Protein AF-A0A2M8Q662-F1 (afdb_monomer)

Radius of gyration: 19.33 Å; Cα contacts (8 Å, |Δi|>4): 81; chains: 1; bounding box: 43×37×46 Å

Mean predicted aligned error: 3.96 Å

Organism: NCBI:txid2364212

Foldseek 3Di:
DDDDDDPPVVVVVVVVVLVVLLVQLCPVFPDPPPDDSVNSNVRSCVVVVVVLLVVVVVVLVVQVPDPQKDKDDDNDPVCCVVDDSDIDIDHPPDDPVRVVVD

Solvent-accessible surface area (backbone atoms only — not comparable to full-atom values): 6152 Å² total; per-residue (Å²): 139,82,83,78,89,75,65,61,67,60,52,52,49,51,51,51,54,53,52,52,49,20,46,43,0,36,72,74,27,85,25,56,86,85,50,53,67,68,55,12,38,56,26,18,51,57,49,50,52,56,51,45,50,56,54,48,51,54,50,52,57,54,47,71,72,41,86,60,50,45,75,58,78,89,80,55,79,90,52,50,88,81,56,70,96,71,84,53,72,49,46,73,99,53,53,73,67,69,60,72,77,111

Nearest PDB structures (foldseek):
  6dk4-assembly1_A  TM=3.112E-01  e=7.066E+00  Campylobacter jejuni
  8t1l-assembly1_G  TM=2.735E-01  e=8.045E+00  Mus musculus

Sequence (102 aa):
WETGTKNHEGMAGAAAAIDYIASLGATYGRASASASRREKLAAAWEVIGAYEYQLMDRLLTGLKTIPRVRIYGVTDRMDWDKRLATVSIRKEGLTPEALARK

Structure (mmCIF, N/CA/C/O backbone):
data_AF-A0A2M8Q662-F1
#
_entry.id   AF-A0A2M8Q662-F1
#
loop_
_atom_site.group_PDB
_atom_site.id
_atom_site.type_symbol
_atom_site.label_atom_id
_atom_site.label_alt_id
_atom_site.label_comp_id
_atom_site.label_asym_id
_atom_site.label_entity_id
_atom_site.label_seq_id
_atom_site.pdbx_PDB_ins_code
_atom_site.Cartn_x
_atom_site.Cartn_y
_atom_site.Cartn_z
_atom_site.occupancy
_atom_site.B_iso_or_equiv
_atom_site.auth_seq_id
_atom_site.auth_comp_id
_atom_site.auth_asym_id
_atom_site.auth_atom_id
_atom_site.pdbx_PDB_model_num
ATOM 1 N N . TRP A 1 1 ? 12.249 22.039 -12.162 1.00 63.19 1 TRP A N 1
ATOM 2 C CA . TRP A 1 1 ? 13.425 22.767 -11.652 1.00 63.19 1 TRP A CA 1
ATOM 3 C C . TRP A 1 1 ? 13.614 22.332 -10.215 1.00 63.19 1 TRP A C 1
ATOM 5 O O . TRP A 1 1 ? 12.628 22.225 -9.503 1.00 63.19 1 TRP A O 1
ATOM 15 N N . GLU A 1 2 ? 14.836 22.024 -9.800 1.00 81.19 2 GLU A N 1
ATOM 16 C CA . GLU A 1 2 ? 15.122 21.681 -8.408 1.00 81.19 2 GLU A CA 1
ATOM 17 C C . GLU A 1 2 ? 16.379 22.447 -7.991 1.00 81.19 2 GLU A C 1
ATOM 19 O O . GLU A 1 2 ? 17.443 22.261 -8.583 1.00 81.19 2 GLU A O 1
ATOM 24 N N . THR A 1 3 ? 16.283 23.297 -6.977 1.00 86.31 3 THR A N 1
ATOM 25 C CA . THR A 1 3 ? 17.390 24.130 -6.479 1.00 86.31 3 THR A CA 1
ATOM 26 C C . THR A 1 3 ? 18.108 23.459 -5.305 1.00 86.31 3 THR A C 1
ATOM 28 O O . THR A 1 3 ? 17.471 22.764 -4.518 1.00 86.31 3 THR A O 1
ATOM 31 N N . GLY A 1 4 ? 19.424 23.659 -5.177 1.00 91.62 4 GLY A N 1
ATOM 32 C CA . GLY A 1 4 ? 20.236 23.107 -4.080 1.00 91.62 4 GLY A CA 1
ATOM 33 C C . GLY A 1 4 ? 20.655 21.637 -4.245 1.00 91.62 4 GLY A C 1
ATOM 34 O O . GLY A 1 4 ? 20.280 20.969 -5.219 1.00 91.62 4 GLY A O 1
ATOM 35 N N . THR A 1 5 ? 21.456 21.150 -3.289 1.00 93.00 5 THR A N 1
ATOM 36 C CA . THR A 1 5 ? 21.958 19.766 -3.237 1.00 93.00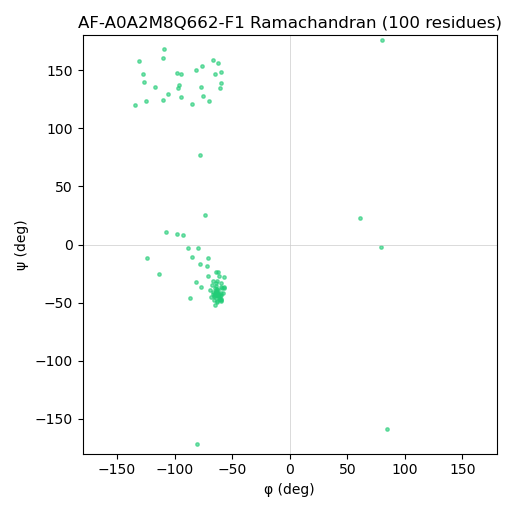 5 THR A CA 1
ATOM 37 C C . THR A 1 5 ? 20.808 18.771 -3.143 1.00 93.00 5 THR A C 1
ATOM 39 O O . THR A 1 5 ? 19.876 18.949 -2.362 1.00 93.00 5 THR A O 1
ATOM 42 N N . LYS A 1 6 ? 20.876 17.710 -3.947 1.00 93.25 6 LYS A N 1
ATOM 43 C CA . LYS A 1 6 ? 19.831 16.687 -4.006 1.00 93.25 6 LYS A CA 1
ATOM 44 C C . LYS A 1 6 ? 19.962 15.667 -2.888 1.00 93.25 6 LYS A C 1
ATOM 46 O O . LYS A 1 6 ? 21.066 15.321 -2.470 1.00 93.25 6 LYS A O 1
ATOM 51 N N . ASN A 1 7 ? 18.819 15.122 -2.479 1.00 95.00 7 ASN A N 1
ATOM 52 C CA . ASN A 1 7 ? 18.760 13.948 -1.619 1.00 95.00 7 ASN A CA 1
ATOM 53 C C . ASN A 1 7 ? 19.022 12.681 -2.454 1.00 95.00 7 ASN A C 1
ATOM 55 O O . ASN A 1 7 ? 18.093 11.975 -2.840 1.00 95.00 7 ASN A O 1
ATOM 59 N N . HIS A 1 8 ? 20.291 12.433 -2.787 1.00 94.81 8 HIS A N 1
ATOM 60 C CA . HIS A 1 8 ? 20.701 11.308 -3.635 1.00 94.81 8 HIS A CA 1
ATOM 61 C C . HIS A 1 8 ? 20.272 9.957 -3.059 1.00 94.81 8 HIS A C 1
ATOM 63 O O . HIS A 1 8 ? 19.758 9.113 -3.791 1.00 94.81 8 HIS A O 1
ATOM 69 N N . GLU A 1 9 ? 20.408 9.787 -1.746 1.00 96.62 9 GLU A N 1
ATOM 70 C CA . GLU A 1 9 ? 20.010 8.566 -1.046 1.00 96.62 9 GLU A CA 1
ATOM 71 C C . GLU A 1 9 ? 18.493 8.356 -1.106 1.00 96.62 9 GLU A C 1
ATOM 73 O O . GLU A 1 9 ? 18.030 7.267 -1.442 1.00 96.62 9 GLU A O 1
ATOM 78 N N . GLY A 1 10 ? 17.704 9.412 -0.883 1.00 97.44 10 GLY A N 1
ATOM 79 C CA . GLY A 1 10 ? 16.246 9.358 -1.002 1.00 97.44 10 GLY A CA 1
ATOM 80 C C . GLY A 1 10 ? 15.770 9.039 -2.421 1.00 97.44 10 GLY A C 1
ATOM 81 O O . GLY A 1 10 ? 14.830 8.267 -2.595 1.00 97.44 10 GLY A O 1
ATOM 82 N N . MET A 1 11 ? 16.439 9.576 -3.446 1.00 96.94 11 MET A N 1
ATOM 83 C CA . MET A 1 11 ? 16.130 9.257 -4.845 1.00 96.94 11 MET A CA 1
ATOM 84 C C . MET A 1 11 ? 16.456 7.799 -5.184 1.00 96.94 11 MET A C 1
ATOM 86 O O . MET A 1 11 ? 15.646 7.129 -5.825 1.00 96.94 11 MET A O 1
ATOM 90 N N . ALA A 1 12 ? 17.603 7.291 -4.724 1.00 97.94 12 ALA A N 1
ATOM 9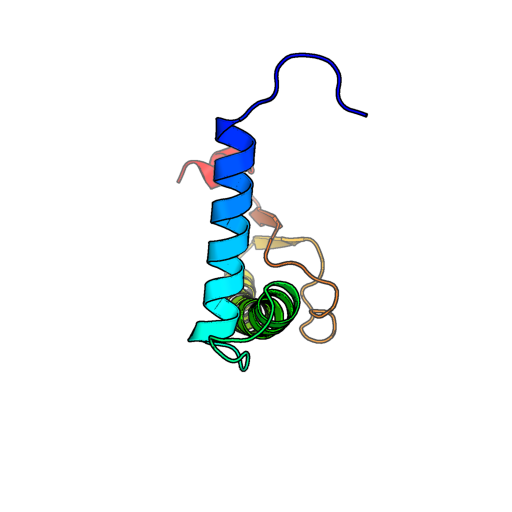1 C CA . ALA A 1 12 ? 17.970 5.888 -4.897 1.00 97.94 12 ALA A CA 1
ATOM 92 C C . ALA A 1 12 ? 16.973 4.955 -4.186 1.00 97.94 12 ALA A C 1
ATOM 94 O O . ALA A 1 12 ? 16.515 3.976 -4.775 1.00 97.94 12 ALA A O 1
ATOM 95 N N . GLY A 1 13 ? 16.567 5.296 -2.958 1.00 98.44 13 GLY A N 1
ATOM 96 C CA . GLY A 1 13 ? 15.555 4.554 -2.204 1.00 98.44 13 GLY A CA 1
ATOM 97 C C . GLY A 1 13 ? 14.181 4.559 -2.876 1.00 98.44 13 GLY A C 1
ATOM 98 O O . GLY A 1 13 ? 13.544 3.513 -2.983 1.00 98.44 13 GLY A O 1
ATOM 99 N N . ALA A 1 14 ? 13.737 5.706 -3.396 1.00 98.44 14 ALA A N 1
ATOM 100 C CA . ALA A 1 14 ? 12.481 5.802 -4.138 1.00 98.44 14 ALA A CA 1
ATOM 101 C C . ALA A 1 14 ? 12.507 4.955 -5.422 1.00 98.44 14 ALA A C 1
ATOM 103 O O . ALA A 1 14 ? 11.534 4.260 -5.716 1.00 98.44 14 ALA A O 1
ATOM 104 N N . ALA A 1 15 ? 13.622 4.962 -6.161 1.00 98.31 15 ALA A N 1
ATOM 105 C 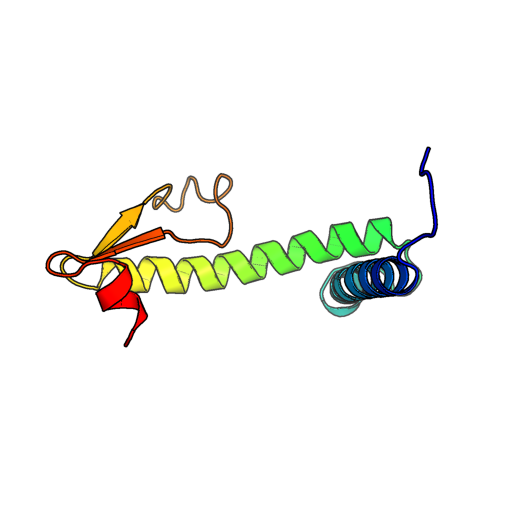CA . ALA A 1 15 ? 13.793 4.112 -7.337 1.00 98.31 15 ALA A CA 1
ATOM 106 C C . ALA A 1 15 ? 13.716 2.619 -6.971 1.00 98.31 15 ALA A C 1
ATOM 108 O O . ALA A 1 15 ? 12.942 1.885 -7.584 1.00 98.31 15 ALA A O 1
ATOM 109 N N . ALA A 1 16 ? 14.425 2.196 -5.920 1.00 98.50 16 ALA A N 1
ATOM 110 C CA . ALA A 1 16 ? 14.395 0.816 -5.441 1.00 98.50 16 ALA A CA 1
ATOM 111 C C . ALA A 1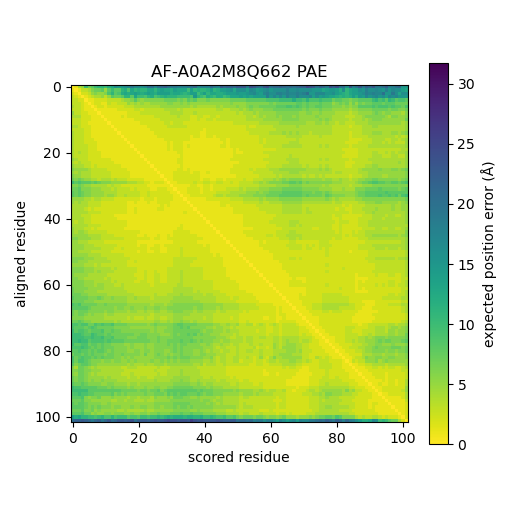 16 ? 12.996 0.381 -4.966 1.00 98.50 16 ALA A C 1
ATOM 113 O O . ALA A 1 16 ? 12.570 -0.73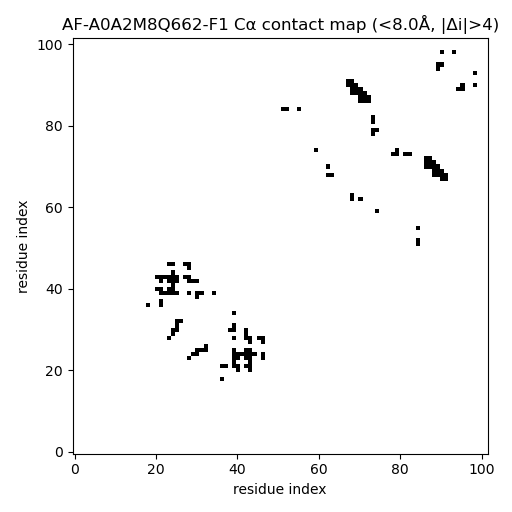7 -5.248 1.00 98.50 16 ALA A O 1
ATOM 114 N N . ALA A 1 17 ? 12.247 1.263 -4.296 1.00 98.62 17 ALA A N 1
ATOM 115 C CA . ALA A 1 17 ? 10.871 0.987 -3.882 1.00 98.62 17 ALA A CA 1
ATOM 116 C C . ALA A 1 17 ? 9.930 0.797 -5.086 1.00 98.62 17 ALA A C 1
ATOM 118 O O . ALA A 1 17 ? 9.098 -0.111 -5.089 1.00 98.62 17 ALA A O 1
ATOM 119 N N . ILE A 1 18 ? 10.082 1.614 -6.134 1.00 98.50 18 ILE A N 1
ATOM 120 C CA . ILE A 1 18 ? 9.325 1.457 -7.385 1.00 98.50 18 ILE A CA 1
ATOM 121 C C . ILE A 1 18 ? 9.679 0.129 -8.065 1.00 98.50 18 ILE A C 1
ATOM 123 O O . ILE A 1 18 ? 8.782 -0.581 -8.523 1.00 98.50 18 ILE A O 1
ATOM 127 N N . ASP A 1 19 ? 10.963 -0.226 -8.116 1.00 98.31 19 ASP A N 1
ATOM 128 C CA . ASP A 1 19 ? 11.415 -1.474 -8.734 1.00 98.31 19 ASP A CA 1
ATOM 129 C C . ASP A 1 19 ? 10.946 -2.706 -7.945 1.00 98.31 19 ASP A C 1
ATOM 131 O O . ASP A 1 19 ? 10.559 -3.709 -8.548 1.00 98.31 19 ASP A O 1
ATOM 135 N N . TYR A 1 20 ? 10.868 -2.611 -6.614 1.00 98.50 20 TYR A N 1
ATOM 136 C CA . TYR A 1 20 ? 10.238 -3.633 -5.780 1.00 98.50 20 TYR A CA 1
ATOM 137 C C . TYR A 1 20 ? 8.764 -3.837 -6.157 1.00 98.50 20 TYR A C 1
ATOM 139 O O . TYR A 1 20 ? 8.360 -4.970 -6.414 1.00 98.50 20 TYR A O 1
ATOM 147 N N . ILE A 1 21 ? 7.968 -2.768 -6.280 1.00 98.50 21 ILE A N 1
ATOM 148 C CA . ILE A 1 21 ? 6.556 -2.891 -6.685 1.00 98.50 21 ILE A CA 1
ATOM 149 C C . ILE A 1 21 ? 6.455 -3.480 -8.100 1.00 98.50 21 ILE A C 1
ATOM 151 O O . ILE A 1 21 ? 5.670 -4.396 -8.330 1.00 98.50 21 ILE A O 1
ATOM 155 N N . ALA A 1 22 ? 7.284 -3.029 -9.048 1.00 98.56 22 ALA A N 1
ATOM 156 C CA . ALA A 1 22 ? 7.327 -3.599 -10.396 1.00 98.56 22 ALA A CA 1
ATOM 157 C C . ALA A 1 22 ? 7.671 -5.101 -10.386 1.00 98.56 22 ALA A C 1
ATOM 159 O O . ALA A 1 22 ? 7.104 -5.869 -11.166 1.00 98.56 22 ALA A O 1
ATOM 160 N N . SER A 1 23 ? 8.560 -5.543 -9.491 1.00 98.31 23 SER A N 1
ATOM 161 C CA . SER A 1 23 ? 8.910 -6.961 -9.358 1.00 98.31 23 SER A CA 1
ATOM 162 C C . SER A 1 23 ? 7.697 -7.831 -9.012 1.00 98.31 23 SER A C 1
ATOM 164 O O . SER A 1 23 ? 7.594 -8.950 -9.514 1.00 98.31 23 SER A O 1
ATOM 166 N N . LEU A 1 24 ? 6.728 -7.304 -8.254 1.00 98.50 24 LEU A N 1
ATOM 167 C CA . LEU A 1 24 ? 5.487 -8.013 -7.934 1.00 98.50 24 LEU A CA 1
ATOM 168 C C . LEU A 1 24 ? 4.654 -8.283 -9.192 1.00 98.50 24 LEU A C 1
ATOM 170 O O . LEU A 1 24 ? 4.113 -9.374 -9.345 1.00 98.50 24 LEU A O 1
ATOM 174 N N . GLY A 1 25 ? 4.604 -7.339 -10.132 1.00 98.38 25 GLY A N 1
ATOM 175 C CA . GLY A 1 25 ? 3.877 -7.520 -11.389 1.00 98.38 25 GLY A CA 1
ATOM 176 C C . GLY A 1 25 ? 4.526 -8.509 -12.356 1.00 98.38 25 GLY A C 1
ATOM 177 O O . GLY A 1 25 ? 3.817 -9.134 -13.140 1.00 98.38 25 GLY A O 1
ATOM 178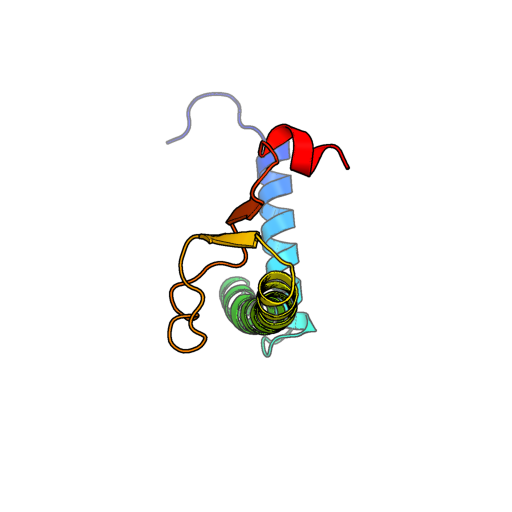 N N . ALA A 1 26 ? 5.849 -8.679 -12.284 1.00 97.94 26 ALA A N 1
ATOM 179 C CA . ALA A 1 26 ? 6.565 -9.711 -13.037 1.00 97.94 26 ALA A CA 1
ATOM 180 C C . ALA A 1 26 ? 6.499 -11.096 -12.366 1.00 97.94 26 ALA A C 1
ATOM 182 O O . ALA A 1 26 ? 6.527 -12.111 -13.051 1.00 97.94 26 ALA A O 1
ATOM 183 N N . THR A 1 27 ? 6.445 -11.133 -11.031 1.00 98.06 27 THR A N 1
ATOM 184 C CA . THR A 1 27 ? 6.498 -12.379 -10.246 1.00 98.06 27 THR A CA 1
ATOM 185 C C . THR A 1 27 ? 5.117 -13.000 -10.065 1.00 98.06 27 THR A C 1
ATOM 187 O O . THR A 1 27 ? 4.952 -14.205 -10.222 1.00 98.06 27 THR A O 1
ATOM 190 N N . TYR A 1 28 ? 4.130 -12.176 -9.712 1.00 97.94 28 TYR A N 1
ATOM 191 C CA . TYR A 1 28 ? 2.769 -12.604 -9.378 1.00 97.94 28 TYR A CA 1
ATOM 192 C C . TYR A 1 28 ? 1.739 -12.121 -10.399 1.00 97.94 28 TYR A C 1
ATOM 194 O O . TYR A 1 28 ? 0.678 -12.726 -10.538 1.00 97.94 28 TYR A O 1
ATOM 202 N N . GLY A 1 29 ? 2.035 -11.022 -11.095 1.00 96.88 29 GLY A N 1
ATOM 203 C CA . GLY A 1 29 ? 1.227 -10.532 -12.205 1.00 96.88 29 GLY A CA 1
ATOM 204 C C . GLY A 1 29 ? 1.513 -11.270 -13.515 1.00 96.88 29 GLY A C 1
ATOM 205 O O . GLY A 1 29 ? 2.222 -12.271 -13.568 1.00 96.88 29 GLY A O 1
ATOM 206 N N . ARG A 1 30 ? 0.943 -10.754 -14.607 1.00 96.50 30 ARG A N 1
ATOM 207 C CA . ARG A 1 30 ? 1.082 -11.326 -15.961 1.00 96.50 30 ARG A CA 1
ATOM 208 C C . ARG A 1 30 ? 2.147 -10.633 -16.814 1.00 96.50 30 ARG A C 1
ATOM 210 O O . ARG A 1 30 ? 2.207 -10.865 -18.019 1.00 96.50 30 ARG A O 1
ATOM 217 N N . ALA A 1 31 ? 2.954 -9.748 -16.230 1.00 97.75 31 ALA A N 1
ATOM 218 C CA . ALA A 1 31 ? 3.988 -9.057 -16.988 1.00 97.75 31 ALA A CA 1
ATOM 219 C C . ALA A 1 31 ? 5.189 -9.982 -17.223 1.00 97.75 31 ALA A C 1
ATOM 221 O O . ALA A 1 31 ? 5.680 -10.629 -16.303 1.00 97.75 31 ALA A O 1
ATOM 222 N N . SER A 1 32 ? 5.711 -9.997 -18.450 1.00 97.25 32 SER A N 1
ATOM 223 C CA . SER A 1 32 ? 6.977 -10.676 -18.744 1.00 97.25 32 SER A CA 1
ATOM 224 C C . SER A 1 32 ? 8.127 -10.086 -17.916 1.00 97.25 32 SER A C 1
ATOM 226 O O . SER A 1 32 ? 8.192 -8.875 -17.680 1.00 97.25 32 SER A O 1
ATOM 228 N N . ALA A 1 33 ? 9.114 -10.915 -17.569 1.00 94.00 33 ALA A N 1
ATOM 229 C CA . ALA A 1 33 ? 10.367 -10.456 -16.972 1.00 94.00 33 ALA A CA 1
ATOM 230 C C . ALA A 1 33 ? 11.105 -9.430 -17.858 1.00 94.00 33 ALA A C 1
ATOM 232 O O . ALA A 1 33 ? 11.788 -8.551 -17.334 1.00 94.00 33 ALA A O 1
ATOM 233 N N . SER A 1 34 ? 10.922 -9.485 -19.181 1.00 96.62 34 SER A N 1
ATOM 234 C CA . SER A 1 34 ? 11.484 -8.524 -20.143 1.00 96.62 34 SER A CA 1
ATOM 235 C C . SER A 1 34 ? 10.598 -7.299 -20.411 1.00 96.62 34 SER A C 1
ATOM 237 O O . SER A 1 34 ? 11.015 -6.412 -21.152 1.00 96.62 34 SER A O 1
ATOM 239 N N . ALA A 1 35 ? 9.398 -7.221 -19.824 1.00 97.88 35 ALA A N 1
ATOM 240 C CA . ALA A 1 35 ? 8.485 -6.097 -20.030 1.00 97.88 35 ALA A CA 1
ATOM 241 C C . ALA A 1 35 ? 9.037 -4.784 -19.451 1.00 97.88 35 ALA A C 1
ATOM 243 O O . ALA A 1 35 ? 9.881 -4.774 -18.541 1.00 97.88 35 ALA A O 1
ATOM 244 N N . SER A 1 36 ? 8.513 -3.663 -19.948 1.00 98.31 36 SER A N 1
ATOM 245 C CA . SER A 1 36 ? 8.857 -2.340 -19.439 1.00 98.31 36 SER A CA 1
ATOM 246 C C . SER A 1 36 ? 8.442 -2.184 -17.973 1.00 98.31 36 SER A C 1
ATOM 248 O O . SER A 1 36 ? 7.511 -2.827 -17.479 1.00 98.31 36 SER A O 1
ATOM 250 N N . ARG A 1 37 ? 9.099 -1.264 -17.254 1.00 98.06 37 ARG A N 1
ATOM 251 C CA . ARG A 1 37 ? 8.752 -0.972 -15.853 1.00 98.06 37 ARG A CA 1
ATOM 252 C C . ARG A 1 37 ? 7.287 -0.554 -15.693 1.00 98.06 37 ARG A C 1
ATOM 254 O O . ARG A 1 37 ? 6.652 -0.931 -14.718 1.00 98.06 37 ARG A O 1
ATOM 261 N N . ARG A 1 38 ? 6.737 0.197 -16.654 1.00 98.25 38 ARG A N 1
ATOM 262 C CA . ARG A 1 38 ? 5.336 0.644 -16.627 1.00 98.25 38 ARG A CA 1
ATOM 263 C C . ARG A 1 38 ? 4.364 -0.532 -16.724 1.00 98.25 38 ARG A C 1
ATOM 265 O O . ARG A 1 38 ? 3.414 -0.578 -15.952 1.00 98.25 38 ARG A O 1
ATOM 272 N N . GLU A 1 39 ? 4.606 -1.469 -17.636 1.00 98.44 39 GLU A N 1
ATOM 273 C CA . GLU A 1 39 ? 3.763 -2.664 -17.794 1.00 98.44 39 GLU A CA 1
ATOM 274 C C . GLU A 1 39 ? 3.815 -3.546 -16.546 1.00 98.44 39 GLU A C 1
ATOM 276 O O . GLU A 1 39 ? 2.780 -3.999 -16.062 1.00 98.44 39 GLU A O 1
ATOM 281 N N . LYS A 1 40 ? 5.008 -3.715 -15.966 1.00 98.69 40 LYS A N 1
ATOM 282 C CA . LYS A 1 40 ? 5.184 -4.422 -14.694 1.00 98.69 40 LY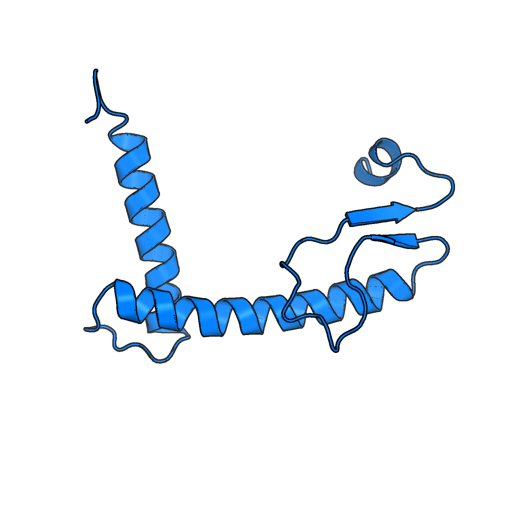S A CA 1
ATOM 283 C C . LYS A 1 40 ? 4.424 -3.752 -13.549 1.00 98.69 40 LYS A C 1
ATOM 285 O O . LYS A 1 40 ? 3.742 -4.440 -12.804 1.00 98.69 40 LYS A O 1
ATOM 290 N N . LEU A 1 41 ? 4.474 -2.424 -13.426 1.00 98.69 41 LEU A N 1
ATOM 291 C CA . LEU A 1 41 ? 3.709 -1.697 -12.403 1.00 98.69 41 LEU A CA 1
ATOM 292 C C . LEU A 1 41 ? 2.192 -1.840 -12.589 1.00 98.69 41 LEU A C 1
ATOM 294 O O . LEU A 1 41 ? 1.479 -2.034 -11.610 1.00 98.69 41 LEU A O 1
ATOM 298 N N . ALA A 1 42 ? 1.695 -1.784 -13.828 1.00 98.38 42 ALA A N 1
ATOM 299 C CA . ALA A 1 42 ? 0.274 -1.998 -14.103 1.00 98.38 42 ALA A CA 1
ATOM 300 C C . ALA A 1 42 ? -0.170 -3.411 -13.682 1.00 98.38 42 ALA A C 1
ATOM 302 O O . ALA A 1 42 ? -1.156 -3.556 -12.964 1.00 98.38 42 ALA A O 1
ATOM 303 N N . ALA A 1 43 ? 0.610 -4.437 -14.041 1.00 98.38 43 ALA A N 1
ATOM 304 C CA . ALA A 1 43 ? 0.355 -5.812 -13.615 1.00 98.38 43 ALA A CA 1
ATOM 305 C C . ALA A 1 43 ? 0.470 -5.996 -12.089 1.00 98.38 43 ALA A C 1
ATOM 307 O O . ALA A 1 43 ? -0.254 -6.806 -11.514 1.00 98.38 43 ALA A O 1
ATOM 308 N N . ALA A 1 44 ? 1.356 -5.245 -11.424 1.00 98.50 44 ALA A N 1
ATOM 309 C CA . ALA A 1 44 ? 1.498 -5.267 -9.970 1.00 98.50 44 ALA A CA 1
ATOM 310 C C . ALA A 1 44 ? 0.237 -4.747 -9.264 1.00 98.50 44 ALA A C 1
ATOM 312 O O . ALA A 1 44 ? -0.209 -5.350 -8.290 1.00 98.50 44 ALA A O 1
ATOM 313 N N . TRP A 1 45 ? -0.374 -3.665 -9.760 1.00 97.31 45 TRP A N 1
ATOM 314 C CA . TRP A 1 45 ? -1.595 -3.127 -9.152 1.00 97.31 45 TRP A CA 1
ATOM 315 C C . TRP A 1 45 ? -2.808 -4.045 -9.267 1.00 97.31 45 TRP A C 1
ATOM 317 O O . TRP A 1 45 ? -3.601 -4.081 -8.328 1.00 97.31 45 TRP A O 1
ATOM 327 N N . GLU A 1 46 ? -2.922 -4.847 -10.330 1.00 95.94 46 GLU A N 1
ATOM 328 C CA . GLU A 1 46 ? -3.975 -5.869 -10.413 1.00 95.94 46 GLU A CA 1
ATOM 329 C C . GLU A 1 46 ? -3.866 -6.881 -9.260 1.00 95.94 46 GLU A C 1
ATOM 331 O O . GLU A 1 46 ? -4.853 -7.167 -8.579 1.00 95.94 46 GLU A O 1
ATOM 336 N N . VAL A 1 47 ? -2.660 -7.400 -9.003 1.00 97.44 47 VAL A N 1
ATOM 337 C CA . VAL A 1 47 ? -2.455 -8.444 -7.985 1.00 97.44 47 VAL A CA 1
ATOM 338 C C . VAL A 1 47 ? -2.468 -7.899 -6.561 1.00 97.44 47 VAL A C 1
ATOM 340 O O . VAL A 1 47 ? -3.010 -8.548 -5.667 1.00 97.44 47 VAL A O 1
ATOM 343 N N . ILE A 1 48 ? -1.935 -6.695 -6.345 1.00 97.25 48 ILE A N 1
ATOM 344 C CA . ILE A 1 48 ? -1.966 -6.030 -5.038 1.00 97.25 48 ILE A CA 1
ATOM 345 C C . ILE A 1 48 ? -3.406 -5.692 -4.665 1.00 97.25 48 ILE A C 1
ATOM 347 O O . ILE A 1 48 ? -3.838 -6.050 -3.574 1.00 97.25 48 ILE A O 1
ATOM 351 N N . GLY A 1 49 ? -4.176 -5.101 -5.585 1.00 94.50 49 GLY A N 1
ATOM 352 C CA . GLY A 1 49 ? -5.581 -4.781 -5.342 1.00 94.50 49 GLY A CA 1
ATOM 353 C C . GLY A 1 49 ? -6.413 -6.022 -5.015 1.00 94.50 49 GLY A C 1
ATOM 354 O O . GLY A 1 49 ? -7.181 -6.012 -4.055 1.00 94.50 49 GLY A O 1
ATOM 355 N N . ALA A 1 50 ? -6.218 -7.123 -5.750 1.00 94.25 50 ALA A N 1
ATOM 356 C CA . ALA A 1 50 ? -6.900 -8.387 -5.471 1.00 94.25 50 ALA A CA 1
ATOM 357 C C . ALA A 1 50 ? -6.560 -8.946 -4.077 1.00 94.25 50 ALA A C 1
ATOM 359 O O . ALA A 1 50 ? -7.454 -9.392 -3.352 1.00 94.25 50 ALA A O 1
ATOM 360 N N . TYR A 1 51 ? -5.285 -8.895 -3.682 1.00 96.44 51 TYR A N 1
ATOM 361 C CA . TYR A 1 51 ? -4.839 -9.354 -2.368 1.00 96.44 51 TYR A CA 1
ATOM 362 C C . TYR A 1 51 ? -5.363 -8.461 -1.233 1.00 96.44 51 TYR A C 1
ATOM 364 O O . TYR A 1 51 ? -5.904 -8.958 -0.242 1.00 96.44 51 TYR A O 1
ATOM 372 N N . GLU A 1 52 ? -5.293 -7.139 -1.392 1.00 95.12 52 GLU A N 1
ATOM 373 C CA . GLU A 1 52 ? -5.851 -6.182 -0.433 1.00 95.12 52 GLU A CA 1
ATOM 374 C C . GLU A 1 52 ? -7.359 -6.370 -0.251 1.00 95.12 52 GLU A C 1
ATOM 376 O O . GLU A 1 52 ? -7.854 -6.284 0.873 1.00 95.12 52 GLU A O 1
ATOM 381 N N . TYR A 1 53 ? -8.091 -6.709 -1.317 1.00 93.06 53 TYR A N 1
ATOM 382 C CA . TYR A 1 53 ? -9.518 -7.020 -1.240 1.00 93.06 53 TYR A CA 1
ATOM 383 C C . TYR A 1 53 ? -9.808 -8.209 -0.316 1.00 93.06 53 TYR A C 1
ATOM 385 O O . TYR A 1 53 ? -10.747 -8.159 0.481 1.00 93.06 53 TYR A O 1
ATOM 393 N N . GLN A 1 54 ? -8.990 -9.265 -0.383 1.00 95.00 54 GLN A N 1
ATOM 394 C CA . GLN A 1 54 ? -9.127 -10.438 0.486 1.00 95.00 54 GLN A CA 1
ATOM 395 C C . GLN A 1 54 ? -8.870 -10.077 1.955 1.00 95.00 54 GLN A C 1
ATOM 397 O O . GLN A 1 54 ? -9.633 -10.472 2.843 1.00 95.00 54 GLN A O 1
ATOM 402 N N . LEU A 1 55 ? -7.828 -9.283 2.218 1.00 95.94 55 LEU A N 1
ATOM 403 C CA . LEU A 1 55 ? -7.528 -8.790 3.565 1.00 95.94 55 LEU A CA 1
ATOM 404 C C . LEU A 1 55 ? -8.644 -7.884 4.095 1.00 95.94 55 LEU A C 1
ATOM 406 O O . LEU A 1 55 ? -9.035 -7.996 5.258 1.00 95.94 55 LEU A O 1
ATOM 410 N N . MET A 1 56 ? -9.191 -7.020 3.241 1.00 94.62 56 MET A N 1
ATOM 411 C CA . MET A 1 56 ? -10.309 -6.141 3.568 1.00 94.62 56 MET A CA 1
ATOM 412 C C . MET A 1 56 ? -11.593 -6.889 3.879 1.00 94.62 56 MET A C 1
ATOM 414 O O . MET A 1 56 ? -12.302 -6.487 4.805 1.00 94.62 56 MET A O 1
ATOM 418 N N . ASP A 1 57 ? -11.869 -7.980 3.171 1.00 93.69 57 ASP A N 1
ATOM 419 C CA . ASP A 1 57 ? -13.019 -8.827 3.462 1.00 93.69 57 ASP A CA 1
ATOM 420 C C . ASP A 1 57 ? -12.913 -9.458 4.842 1.00 93.69 57 ASP A C 1
ATOM 422 O O . ASP A 1 57 ? -13.822 -9.332 5.668 1.00 93.69 57 ASP A O 1
ATOM 426 N N . ARG A 1 58 ? -11.746 -10.036 5.141 1.00 95.81 58 ARG A N 1
ATOM 427 C CA . ARG A 1 58 ? -11.466 -10.602 6.459 1.00 95.81 58 ARG A CA 1
ATOM 428 C C . ARG A 1 58 ? -11.558 -9.544 7.560 1.00 95.81 58 ARG A C 1
ATOM 430 O O . ARG A 1 58 ? -12.194 -9.795 8.584 1.00 95.81 58 ARG A O 1
ATOM 437 N N . LEU A 1 59 ? -10.947 -8.375 7.359 1.00 96.00 59 LEU A N 1
ATOM 438 C CA . LEU A 1 59 ? -10.923 -7.307 8.356 1.00 96.00 59 LEU A CA 1
ATOM 439 C C . LEU A 1 59 ? -12.324 -6.756 8.628 1.00 96.00 59 LEU A C 1
ATOM 441 O O . LEU A 1 59 ? -12.731 -6.688 9.784 1.00 96.00 59 LEU A O 1
ATOM 445 N N . LEU A 1 60 ? -13.075 -6.370 7.592 1.00 95.25 60 LEU A N 1
ATOM 446 C CA . LEU A 1 60 ? -14.408 -5.797 7.783 1.00 95.25 60 LEU A CA 1
ATOM 447 C C . LEU A 1 60 ? -15.394 -6.811 8.351 1.00 95.25 60 LEU A C 1
ATOM 449 O O . LEU A 1 60 ? -16.179 -6.451 9.228 1.00 95.25 60 LEU A O 1
ATOM 453 N N . THR A 1 61 ? -15.348 -8.058 7.880 1.00 95.19 61 THR A N 1
ATOM 454 C CA . THR A 1 61 ? -16.194 -9.126 8.419 1.00 95.19 61 THR A CA 1
ATOM 455 C C . THR A 1 61 ? -15.908 -9.325 9.903 1.00 95.19 61 THR A C 1
ATOM 457 O O . THR A 1 61 ? -16.840 -9.304 10.700 1.00 95.19 61 THR A O 1
ATOM 460 N N . GLY A 1 62 ? -14.633 -9.406 10.299 1.00 96.81 62 GLY A N 1
ATOM 461 C CA . GLY A 1 62 ? -14.251 -9.528 11.707 1.00 96.81 62 GLY A CA 1
ATOM 462 C C . GLY A 1 62 ? -14.632 -8.308 12.551 1.00 96.81 62 GLY A C 1
ATOM 463 O O . GLY A 1 62 ? -15.165 -8.456 13.643 1.00 96.81 62 GLY A O 1
ATOM 464 N N . LEU A 1 63 ? -14.427 -7.086 12.055 1.00 96.19 63 LEU A N 1
ATOM 465 C CA . LEU A 1 63 ? -14.789 -5.871 12.794 1.00 96.19 63 LEU A CA 1
ATOM 466 C C . LEU A 1 63 ? -16.302 -5.763 13.032 1.00 96.19 63 LEU A C 1
ATOM 468 O O . LEU A 1 63 ? -16.708 -5.322 14.106 1.00 96.19 63 LEU A O 1
ATOM 472 N N . LYS A 1 64 ? -17.131 -6.203 12.073 1.00 95.19 64 LYS A N 1
ATOM 473 C CA . LYS A 1 64 ? -18.599 -6.223 12.205 1.00 95.19 64 LYS A CA 1
ATOM 474 C C . LYS A 1 64 ? -19.089 -7.171 13.305 1.00 95.19 64 LYS A C 1
ATOM 476 O O . LYS A 1 64 ? -20.176 -6.950 13.831 1.00 95.19 64 LYS A O 1
ATOM 481 N N . THR A 1 65 ? -18.316 -8.193 13.683 1.00 97.12 65 THR A N 1
ATOM 482 C CA . THR A 1 65 ? -18.700 -9.109 14.771 1.00 97.12 65 THR A CA 1
ATOM 483 C C . THR A 1 65 ? -18.323 -8.593 16.159 1.00 97.12 65 THR A C 1
ATOM 485 O O . THR A 1 65 ? -18.738 -9.184 17.153 1.00 97.12 65 THR A O 1
ATOM 488 N N . ILE A 1 66 ? -17.522 -7.526 16.268 1.00 96.69 66 ILE A N 1
ATOM 489 C CA . ILE A 1 66 ? -17.080 -7.001 17.565 1.00 96.69 66 ILE A CA 1
ATOM 490 C C . ILE A 1 66 ? -18.145 -6.041 18.118 1.00 96.69 66 ILE A C 1
ATOM 492 O O . ILE A 1 66 ? -18.422 -5.009 17.501 1.00 96.69 66 ILE A O 1
ATOM 496 N N . PRO A 1 67 ? -18.709 -6.302 19.314 1.00 96.31 67 PRO A N 1
ATOM 497 C CA . PRO A 1 67 ? -19.715 -5.425 19.897 1.00 96.31 67 PRO A CA 1
ATOM 498 C C . PRO A 1 67 ? -19.189 -4.007 20.113 1.00 96.31 67 PRO A C 1
ATOM 500 O O . PRO A 1 67 ? -18.074 -3.811 20.611 1.00 96.31 67 PRO A O 1
ATOM 503 N N . ARG A 1 68 ? -20.042 -3.022 19.817 1.00 96.94 68 ARG A N 1
ATOM 504 C CA . ARG A 1 68 ? -19.766 -1.588 20.003 1.00 96.94 68 ARG A CA 1
ATOM 505 C C . ARG A 1 68 ? -18.570 -1.069 19.197 1.00 96.94 68 ARG A C 1
ATOM 507 O O . ARG A 1 68 ? -17.970 -0.061 19.572 1.00 96.94 68 ARG A O 1
ATOM 514 N N . VAL A 1 69 ? -18.202 -1.748 18.110 1.00 97.56 69 VAL A N 1
ATOM 515 C CA . VAL A 1 69 ? -17.278 -1.212 17.108 1.00 97.56 69 VAL A CA 1
ATOM 516 C C . VAL A 1 69 ? -18.079 -0.565 15.989 1.00 97.56 69 VAL A C 1
ATOM 518 O O . VAL A 1 69 ? -18.951 -1.175 15.380 1.00 97.56 69 VAL A O 1
ATOM 521 N N . ARG A 1 70 ? -17.745 0.688 15.702 1.00 96.56 70 ARG A N 1
ATOM 522 C CA . ARG A 1 70 ? -18.210 1.433 14.541 1.00 96.56 70 ARG A CA 1
ATOM 523 C C . ARG A 1 70 ? -17.072 1.530 13.538 1.00 96.56 70 ARG A C 1
ATOM 525 O O . ARG A 1 70 ? -15.977 1.957 13.894 1.00 96.56 70 ARG A O 1
ATOM 532 N N . ILE A 1 71 ? -17.355 1.186 12.289 1.00 96.81 71 ILE A N 1
ATOM 533 C CA . ILE A 1 71 ? -16.459 1.414 11.153 1.00 96.81 71 ILE A CA 1
ATOM 534 C C . ILE A 1 71 ? -16.881 2.717 10.464 1.00 96.81 71 ILE A C 1
ATOM 536 O O . ILE A 1 71 ? -18.077 2.967 10.303 1.00 96.81 71 ILE A O 1
ATOM 540 N N . TYR A 1 72 ? -15.917 3.550 10.077 1.00 95.44 72 TYR A N 1
ATOM 541 C CA . TYR A 1 72 ? -16.160 4.754 9.281 1.00 95.44 72 TYR A CA 1
ATOM 542 C C . TYR A 1 72 ? -15.879 4.504 7.798 1.00 95.44 72 TYR A C 1
ATOM 544 O O . TYR A 1 72 ? -14.972 3.749 7.448 1.00 95.44 72 TYR A O 1
ATOM 552 N N . GLY A 1 73 ? -16.629 5.192 6.935 1.00 93.06 73 GLY A N 1
ATOM 553 C CA . GLY A 1 73 ? -16.510 5.071 5.484 1.00 93.06 73 GLY A CA 1
ATOM 554 C C . GLY A 1 73 ? -17.320 3.910 4.906 1.00 93.06 73 GLY A C 1
ATOM 555 O O . GLY A 1 73 ? -18.296 3.449 5.501 1.00 93.06 73 GLY A O 1
ATOM 556 N N . VAL A 1 74 ? -16.925 3.466 3.714 1.00 92.88 74 VAL A N 1
ATOM 557 C CA . VAL A 1 74 ? -17.639 2.447 2.938 1.00 92.88 74 VAL A CA 1
ATOM 558 C C . VAL A 1 74 ? -17.507 1.069 3.592 1.00 92.88 74 VAL A C 1
ATOM 560 O O . VAL A 1 74 ? -16.402 0.567 3.798 1.00 92.88 74 VAL A O 1
ATOM 563 N N . THR A 1 75 ? -18.644 0.439 3.898 1.00 90.38 75 THR A N 1
ATOM 564 C CA . THR A 1 75 ? -18.706 -0.920 4.475 1.00 90.38 75 THR A CA 1
ATOM 565 C C . THR A 1 75 ? -19.547 -1.901 3.662 1.00 90.38 75 THR A C 1
ATOM 567 O O . THR A 1 75 ? -19.475 -3.110 3.926 1.00 90.38 75 THR A O 1
ATOM 570 N N . ASP A 1 76 ? -20.316 -1.403 2.691 1.00 90.31 76 ASP A N 1
ATOM 571 C CA . ASP A 1 76 ? -21.045 -2.216 1.722 1.00 90.31 76 ASP A CA 1
ATOM 572 C C . ASP A 1 76 ? -20.066 -2.763 0.687 1.00 90.31 76 ASP A C 1
ATOM 574 O O . ASP A 1 76 ? -19.293 -2.008 0.103 1.00 90.31 76 ASP A O 1
ATOM 578 N N . ARG A 1 77 ? -20.101 -4.080 0.479 1.00 87.19 77 ARG A N 1
ATOM 579 C CA . ARG A 1 77 ? -19.231 -4.792 -0.459 1.00 87.19 77 ARG A CA 1
ATOM 580 C C . ARG A 1 77 ? -19.422 -4.321 -1.900 1.00 87.19 77 ARG A C 1
ATOM 582 O O . ARG A 1 77 ? -18.472 -4.405 -2.669 1.00 87.19 77 ARG A O 1
ATOM 589 N N . MET A 1 78 ? -20.605 -3.821 -2.258 1.00 90.50 78 MET A N 1
ATOM 590 C CA . MET A 1 78 ? -20.893 -3.335 -3.613 1.00 90.50 78 MET A CA 1
ATOM 591 C C . MET A 1 78 ? -20.191 -2.015 -3.954 1.00 90.50 78 MET A C 1
ATOM 593 O O . MET A 1 78 ? -20.028 -1.716 -5.129 1.00 90.50 78 MET A O 1
ATOM 597 N N . ASP A 1 79 ? -19.733 -1.264 -2.950 1.00 92.31 79 ASP A N 1
ATOM 598 C CA . ASP A 1 79 ? -19.051 0.026 -3.124 1.00 92.31 79 ASP A CA 1
ATOM 599 C C . ASP A 1 79 ? -17.539 -0.054 -2.836 1.00 92.31 79 ASP A C 1
ATOM 601 O O . ASP A 1 79 ? -16.863 0.965 -2.671 1.00 92.31 79 ASP A O 1
ATOM 605 N N . TRP A 1 80 ? -16.972 -1.256 -2.696 1.00 89.75 80 TRP A N 1
ATOM 606 C CA . TRP A 1 80 ? -15.558 -1.408 -2.333 1.00 89.75 80 TRP A CA 1
ATOM 607 C C . TRP A 1 80 ? -14.585 -1.016 -3.449 1.00 89.75 80 TRP A C 1
ATOM 609 O O . TRP A 1 80 ? -13.406 -0.845 -3.177 1.00 89.75 80 TRP A O 1
ATOM 619 N N . ASP A 1 81 ? -15.036 -0.813 -4.680 1.00 90.25 81 ASP A N 1
ATOM 620 C CA . ASP A 1 81 ? -14.244 -0.146 -5.720 1.00 90.25 81 ASP A CA 1
ATOM 621 C C . ASP A 1 81 ? -13.898 1.313 -5.354 1.00 90.25 81 ASP A C 1
ATOM 623 O O . ASP A 1 81 ? -12.887 1.848 -5.802 1.00 90.25 81 ASP A O 1
ATOM 627 N N . LYS A 1 82 ? -14.693 1.945 -4.482 1.00 91.62 82 LYS A N 1
ATOM 628 C CA . LYS A 1 82 ? -14.503 3.325 -4.004 1.00 91.62 82 LYS A CA 1
ATOM 629 C C . LYS A 1 82 ? -13.687 3.409 -2.712 1.00 91.62 82 LYS A C 1
ATOM 631 O O . LYS A 1 82 ? -13.621 4.477 -2.098 1.00 91.62 82 LYS A O 1
ATOM 636 N N . ARG A 1 83 ? -13.105 2.299 -2.244 1.00 90.56 83 ARG A N 1
ATOM 637 C CA . ARG A 1 83 ? -12.354 2.246 -0.981 1.00 90.56 83 ARG A CA 1
ATOM 638 C C . ARG A 1 83 ? -10.858 2.055 -1.200 1.00 90.56 83 ARG A C 1
ATOM 640 O O . ARG A 1 83 ? -10.418 1.539 -2.216 1.00 90.56 83 ARG A O 1
ATOM 647 N N . LEU A 1 84 ? -10.098 2.394 -0.164 1.00 90.38 84 LEU A N 1
ATOM 648 C CA . LEU A 1 84 ? -8.686 2.040 -0.023 1.00 90.38 84 LEU A CA 1
ATOM 649 C C . LEU A 1 84 ? -8.518 0.983 1.080 1.00 90.38 84 LEU A C 1
ATOM 651 O O . LEU A 1 84 ? -9.433 0.762 1.880 1.00 90.38 84 LEU A O 1
ATOM 655 N N . ALA A 1 85 ? -7.333 0.377 1.171 1.00 91.88 85 ALA A N 1
ATOM 656 C CA . ALA A 1 85 ? -6.978 -0.641 2.167 1.00 91.88 85 ALA A CA 1
ATOM 657 C C . ALA A 1 85 ? -6.760 -0.102 3.602 1.00 91.88 85 ALA A C 1
ATOM 659 O O . ALA A 1 85 ? -6.062 -0.711 4.411 1.00 91.88 85 ALA A O 1
ATOM 660 N N . THR A 1 86 ? -7.383 1.026 3.947 1.00 94.06 86 THR A N 1
ATOM 661 C CA . THR A 1 86 ? -7.319 1.639 5.279 1.00 94.06 86 THR A CA 1
ATOM 662 C C . THR A 1 86 ? -8.709 1.664 5.897 1.00 94.06 86 THR A C 1
ATOM 664 O O . THR A 1 86 ? -9.686 2.038 5.248 1.00 94.06 86 THR A O 1
ATOM 667 N N . VAL A 1 87 ? -8.806 1.291 7.174 1.00 95.19 87 VAL A N 1
ATOM 668 C CA . VAL A 1 87 ? -10.070 1.274 7.918 1.00 95.19 87 VAL A CA 1
ATOM 669 C C . VAL A 1 87 ? -9.933 2.100 9.186 1.00 95.19 87 VAL A C 1
ATOM 671 O O . VAL A 1 87 ? -9.081 1.830 10.028 1.00 95.19 87 VAL A O 1
ATOM 674 N N . SER A 1 88 ? -10.803 3.094 9.344 1.00 96.12 88 SER A N 1
ATOM 675 C CA . SER A 1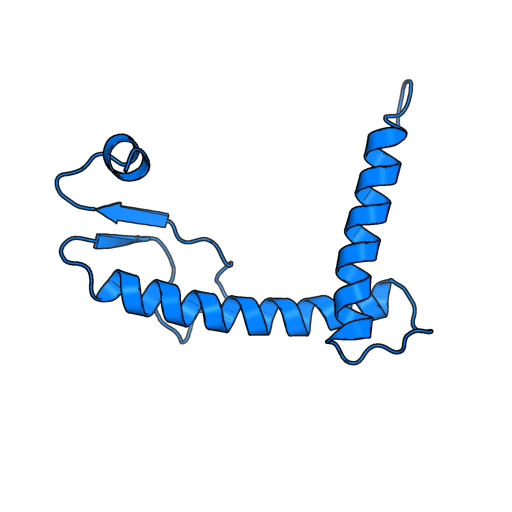 88 ? -10.923 3.859 10.585 1.00 96.12 88 SER A CA 1
ATOM 676 C C . SER A 1 88 ? -12.069 3.307 11.428 1.00 96.12 88 SER A C 1
ATOM 678 O O . SER A 1 88 ? -13.167 3.079 10.916 1.00 96.12 88 SER A O 1
ATOM 680 N N . ILE A 1 89 ? -11.834 3.122 12.729 1.00 97.31 89 ILE A N 1
ATOM 681 C CA . ILE A 1 89 ? -12.830 2.582 13.661 1.00 97.31 89 ILE A CA 1
ATOM 682 C C . ILE A 1 89 ? -12.963 3.427 14.927 1.00 97.31 89 ILE A C 1
ATOM 684 O O . ILE A 1 89 ? -12.038 4.127 15.339 1.00 97.31 89 ILE A O 1
ATOM 688 N N . ARG A 1 90 ? -14.109 3.295 15.595 1.00 96.94 90 ARG A N 1
ATOM 689 C CA . ARG A 1 90 ? -14.306 3.692 16.991 1.00 96.94 90 ARG A CA 1
ATOM 690 C C . ARG A 1 90 ? -14.872 2.516 17.770 1.00 96.94 90 ARG A C 1
ATOM 692 O O . ARG A 1 90 ? -15.764 1.837 17.280 1.00 96.94 90 ARG A O 1
ATOM 699 N N . LYS A 1 91 ? -14.398 2.314 18.999 1.00 97.06 91 LYS A N 1
ATOM 700 C CA . LYS A 1 91 ? -15.018 1.402 19.962 1.00 97.06 91 LYS A CA 1
ATOM 701 C C . LYS A 1 91 ? -15.655 2.211 21.086 1.00 97.06 91 LYS A C 1
ATOM 703 O O . LYS A 1 91 ? -14.978 3.040 21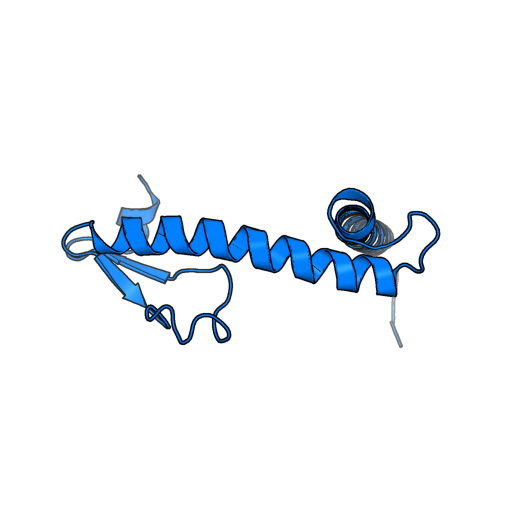.695 1.00 97.06 91 LYS A O 1
ATOM 708 N N . GLU A 1 92 ? -16.942 2.014 21.342 1.00 96.81 92 GLU A N 1
ATOM 709 C CA . GLU A 1 92 ? -17.629 2.743 22.412 1.00 96.81 92 GLU A CA 1
ATOM 710 C C . GLU A 1 92 ? -17.053 2.372 23.783 1.00 96.81 92 GLU A C 1
ATOM 712 O O . GLU A 1 92 ? -16.611 1.244 24.017 1.00 96.81 92 GLU A O 1
ATOM 717 N N . GLY A 1 93 ? -17.041 3.347 24.691 1.00 95.81 93 GLY A N 1
ATOM 718 C CA . GLY A 1 93 ? -16.436 3.207 26.016 1.00 95.81 93 GLY A CA 1
ATOM 719 C C . GLY A 1 93 ? -14.910 3.343 26.044 1.00 95.81 93 GLY A C 1
ATOM 720 O O . GLY A 1 93 ? -14.336 3.313 27.126 1.00 95.81 93 GLY A O 1
ATOM 721 N N . LEU A 1 94 ? -14.246 3.528 24.896 1.00 96.06 94 LEU A N 1
ATOM 722 C CA . LEU A 1 94 ? -12.808 3.802 24.823 1.00 96.06 94 LEU A CA 1
ATOM 723 C C . LEU A 1 94 ? -12.517 5.057 23.990 1.00 96.06 94 LEU A C 1
ATOM 725 O O . LEU A 1 94 ? -13.208 5.374 23.011 1.00 96.06 94 LEU A O 1
ATOM 729 N N . THR A 1 95 ? -11.469 5.785 24.376 1.00 96.12 95 THR A N 1
ATOM 730 C CA . THR A 1 95 ? -10.841 6.782 23.501 1.00 96.12 95 THR A CA 1
ATOM 731 C C . THR A 1 95 ? -9.985 6.060 22.449 1.00 96.12 95 THR A C 1
ATOM 733 O O . THR A 1 95 ? -9.522 4.947 22.711 1.00 96.12 95 THR A O 1
ATOM 736 N N . PRO A 1 96 ? -9.755 6.645 21.257 1.00 96.12 96 PRO A N 1
ATOM 737 C CA . PRO A 1 96 ? -8.891 6.030 20.245 1.00 96.12 96 PRO A CA 1
ATOM 738 C C . PRO A 1 96 ? -7.475 5.749 20.765 1.00 96.12 96 PRO A C 1
ATOM 740 O O . PRO A 1 96 ? -6.916 4.696 20.481 1.00 96.12 96 PRO A O 1
ATOM 743 N N . GLU A 1 97 ? -6.934 6.645 21.594 1.00 96.75 97 GLU A N 1
ATOM 744 C CA . GLU A 1 97 ? -5.636 6.451 22.245 1.00 96.75 97 GLU A CA 1
ATOM 745 C C . GLU A 1 97 ? -5.641 5.238 23.186 1.00 96.75 97 GLU A C 1
ATOM 747 O O . GLU A 1 97 ? -4.769 4.377 23.090 1.00 96.75 97 GLU A O 1
ATOM 752 N N . ALA A 1 98 ? -6.642 5.127 24.067 1.00 96.62 98 ALA A N 1
ATOM 753 C CA . ALA A 1 98 ? -6.746 3.996 24.987 1.00 96.62 98 ALA A CA 1
ATOM 754 C C . ALA A 1 98 ? -6.944 2.662 24.249 1.00 96.62 98 ALA A C 1
ATOM 756 O O . ALA A 1 98 ? -6.495 1.624 24.729 1.00 96.62 98 ALA A O 1
ATOM 757 N N . LEU A 1 99 ? -7.605 2.687 23.086 1.00 95.50 99 LEU A N 1
ATOM 758 C CA . LEU A 1 99 ? -7.773 1.518 22.228 1.00 95.50 99 LEU A CA 1
ATOM 759 C C . LEU A 1 99 ? -6.453 1.081 21.571 1.00 95.50 99 LEU A C 1
ATOM 761 O O . LEU A 1 99 ? -6.218 -0.116 21.481 1.00 95.50 99 LEU A O 1
ATOM 765 N N . ALA A 1 100 ? -5.605 2.019 21.139 1.00 95.44 100 ALA A N 1
ATOM 766 C CA . ALA A 1 100 ? -4.353 1.729 20.428 1.00 95.44 100 ALA A CA 1
ATOM 767 C C . ALA A 1 100 ? -3.194 1.268 21.333 1.00 95.44 100 ALA A C 1
ATOM 769 O O . ALA A 1 100 ? -2.206 0.735 20.841 1.00 95.44 100 ALA A O 1
ATOM 770 N N . ARG A 1 101 ? -3.284 1.494 22.650 1.00 93.56 101 ARG A N 1
ATOM 771 C CA . ARG A 1 101 ? -2.241 1.124 23.627 1.00 93.56 101 ARG A CA 1
ATOM 772 C C . ARG A 1 101 ? -2.247 -0.360 24.033 1.00 93.56 101 ARG A C 1
ATOM 774 O O . ARG A 1 101 ? -1.404 -0.739 24.843 1.00 93.56 101 ARG A O 1
ATOM 781 N N . LYS A 1 102 ? -3.197 -1.166 23.552 1.00 56.44 102 LYS A N 1
ATOM 782 C CA . LYS A 1 102 ? -3.345 -2.591 23.894 1.00 56.44 102 LYS A CA 1
ATOM 783 C C . LYS A 1 102 ? -3.106 -3.472 22.683 1.00 56.44 102 LYS A C 1
ATOM 785 O O . LYS A 1 102 ? -2.522 -4.553 22.896 1.00 56.44 102 LYS A O 1
#

Secondary structure (DSSP, 8-state):
---SS--HHHHHHHHHHHHHHHHHHHHTSS--TTS-HHHHHHHHHHHHHHHHHHHHHHHHHHHHTSTTEEEES---GGGGGG--S--EEEETTS-HHHHHT-

pLDDT: mean 94.91, std 5.83, range [56.44, 98.69]

InterPro domains:
  IPR015421 Pyridoxal phosphate-dependent transferase, major domain [G3DSA:3.40.640.10] (1-36)
  IPR015422 Pyridoxal phosphate-dependent transferase, small domain [G3DSA:3.90.1150.10] (37-101)
  IPR015424 Pyridoxal phosphate-dependent transferase [SSF53383] (1-101)